Protein AF-A0A7T7LM81-F1 (afdb_monomer_lite)

Secondary structure (DSSP, 8-state):
--------GGG-----------TT----PPPPPTTGGGB-TTT-PBPS-TTSPPTTT-PPPPPPP--

Radius of gyration: 23.1 Å; chains: 1; bounding box: 52×60×41 Å

Sequence (67 aa):
MTHEPRKDPANDTPADFTVDDDPGTADLGGDPVCWLHLLCPDCGAMLTSEEEPCPRCGREHPIPDPS

pLDDT: mean 73.44, std 15.22, range [47.56, 95.25]

Organism: NCBI:txid103816

Foldseek 3Di:
DDDDPPDDPPPPDDDPPPPPPDVPCPDPDDDDDPQCLQADPPPRDGHPDQQAADPPPRHGHDDPDDD

Structure (mmCIF, N/CA/C/O backbone):
data_AF-A0A7T7LM81-F1
#
_entry.id   AF-A0A7T7LM81-F1
#
loop_
_atom_site.group_PDB
_atom_site.id
_atom_site.type_symbol
_atom_site.label_atom_id
_atom_site.label_alt_id
_atom_site.label_comp_id
_atom_site.label_asym_id
_atom_site.label_entity_id
_atom_site.label_seq_id
_atom_site.pdbx_PDB_ins_code
_atom_site.Cartn_x
_atom_site.Cartn_y
_atom_site.Cartn_z
_ato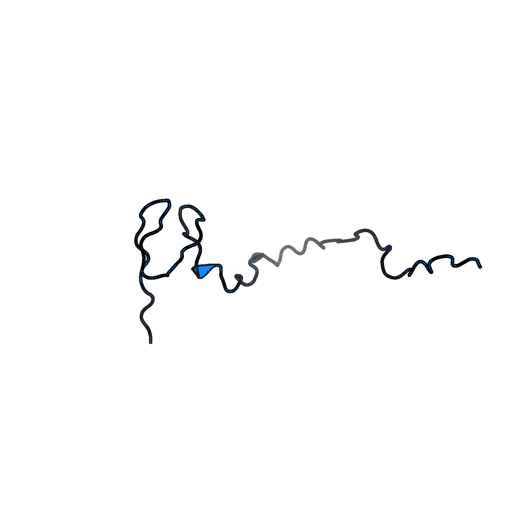m_site.occupancy
_atom_site.B_iso_or_equiv
_atom_site.auth_seq_id
_atom_site.auth_comp_id
_atom_site.auth_asym_id
_atom_site.auth_atom_id
_atom_site.pdbx_PDB_model_num
ATOM 1 N N . MET A 1 1 ? 43.422 40.525 -1.858 1.00 47.56 1 MET A N 1
ATOM 2 C CA . MET A 1 1 ? 42.398 39.537 -1.472 1.00 47.56 1 MET A CA 1
ATOM 3 C C . MET A 1 1 ? 41.321 39.568 -2.534 1.00 47.56 1 MET A C 1
ATOM 5 O O . MET A 1 1 ? 40.447 40.418 -2.465 1.00 47.56 1 MET A O 1
ATOM 9 N N . THR A 1 2 ? 41.414 38.698 -3.532 1.00 51.50 2 THR A N 1
ATOM 10 C CA . THR A 1 2 ? 40.301 38.477 -4.456 1.00 51.50 2 THR A CA 1
ATOM 11 C C . THR A 1 2 ? 40.255 36.982 -4.696 1.00 51.50 2 THR A C 1
ATOM 13 O O . THR A 1 2 ? 41.120 36.431 -5.367 1.00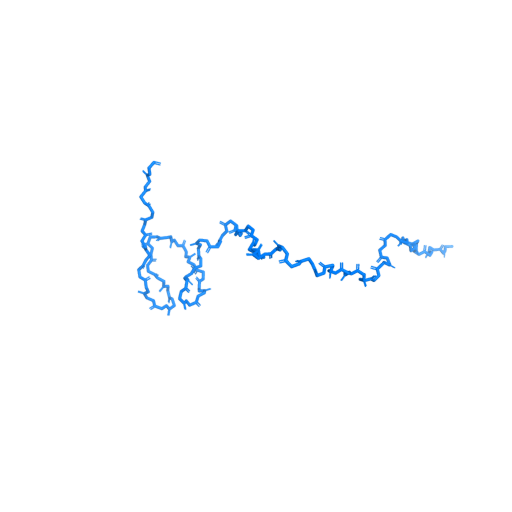 51.50 2 THR A O 1
ATOM 16 N N . HIS A 1 3 ? 39.315 36.323 -4.026 1.00 53.78 3 HIS A N 1
ATOM 17 C CA . HIS A 1 3 ? 38.934 34.957 -4.341 1.00 53.78 3 HIS A CA 1
ATOM 18 C C . HIS A 1 3 ? 37.784 35.049 -5.337 1.00 53.78 3 HIS A C 1
ATOM 20 O O . HIS A 1 3 ? 36.680 35.433 -4.963 1.00 53.78 3 HIS A O 1
ATOM 26 N N . GLU A 1 4 ? 38.049 34.718 -6.595 1.00 61.84 4 GLU A N 1
ATOM 27 C CA . GLU A 1 4 ? 36.990 34.342 -7.525 1.00 61.84 4 GLU A CA 1
ATOM 28 C C . GLU A 1 4 ? 36.720 32.842 -7.328 1.00 61.84 4 GLU A C 1
ATOM 30 O O . GLU A 1 4 ? 37.674 32.053 -7.283 1.00 61.84 4 GLU A O 1
ATOM 35 N N . PRO A 1 5 ? 35.461 32.412 -7.152 1.00 67.44 5 PRO A N 1
ATOM 36 C CA . PRO A 1 5 ? 35.150 30.995 -7.076 1.00 67.44 5 PRO A CA 1
ATOM 37 C C . PRO A 1 5 ? 35.413 30.361 -8.446 1.00 67.44 5 PRO A C 1
ATOM 39 O O . PRO A 1 5 ? 34.835 30.760 -9.457 1.00 67.44 5 PRO A O 1
ATOM 42 N N . ARG A 1 6 ? 36.315 29.375 -8.487 1.00 61.84 6 ARG A N 1
ATOM 43 C CA . ARG A 1 6 ? 36.552 28.549 -9.676 1.00 61.84 6 ARG A CA 1
ATOM 44 C C . ARG A 1 6 ? 35.243 27.851 -10.040 1.00 61.84 6 ARG A C 1
ATOM 46 O O . ARG A 1 6 ? 34.760 27.016 -9.287 1.00 61.84 6 ARG A O 1
ATOM 53 N N . LYS A 1 7 ? 34.671 28.233 -11.179 1.00 61.69 7 LYS A N 1
ATOM 54 C CA . LYS A 1 7 ? 33.523 27.571 -11.790 1.00 61.69 7 LYS A CA 1
ATOM 55 C C . LYS A 1 7 ? 34.007 26.258 -12.404 1.00 61.69 7 LYS A C 1
ATOM 57 O O . LYS A 1 7 ? 34.753 26.284 -13.380 1.00 61.69 7 LYS A O 1
ATOM 62 N N . ASP A 1 8 ? 33.627 25.131 -11.810 1.00 58.16 8 ASP A N 1
ATOM 63 C CA . ASP A 1 8 ? 33.923 23.809 -12.356 1.00 58.16 8 ASP A CA 1
ATOM 64 C C . ASP A 1 8 ? 33.070 23.568 -13.619 1.00 58.16 8 ASP A C 1
ATOM 66 O O . ASP A 1 8 ? 31.841 23.558 -13.534 1.00 58.16 8 ASP A O 1
ATOM 70 N N . PRO A 1 9 ? 33.676 23.356 -14.801 1.00 55.19 9 PRO A N 1
ATOM 71 C CA . PRO A 1 9 ? 32.946 23.148 -16.056 1.00 55.19 9 PRO A CA 1
ATOM 72 C C . PRO A 1 9 ? 32.248 21.780 -16.146 1.00 55.19 9 PRO A C 1
ATOM 74 O O . PRO A 1 9 ? 31.579 21.497 -17.134 1.00 55.19 9 PRO A O 1
ATOM 77 N N . ALA A 1 10 ? 32.388 20.922 -15.132 1.00 57.66 10 ALA A N 1
ATOM 78 C CA . ALA A 1 10 ? 31.826 19.574 -15.136 1.00 57.66 10 ALA A CA 1
ATOM 79 C C . ALA A 1 10 ? 30.310 19.520 -14.862 1.00 57.66 10 ALA A C 1
ATOM 81 O O . ALA A 1 10 ? 29.728 18.449 -14.978 1.00 57.66 10 ALA A O 1
ATOM 82 N N . ASN A 1 11 ? 29.671 20.640 -14.499 1.00 58.09 11 ASN A N 1
ATOM 83 C CA . ASN A 1 11 ? 28.258 20.655 -14.094 1.00 58.09 11 ASN A CA 1
ATOM 84 C C . ASN A 1 11 ? 27.335 21.482 -15.016 1.00 58.09 11 ASN A C 1
ATOM 86 O O . ASN A 1 11 ? 26.187 21.733 -14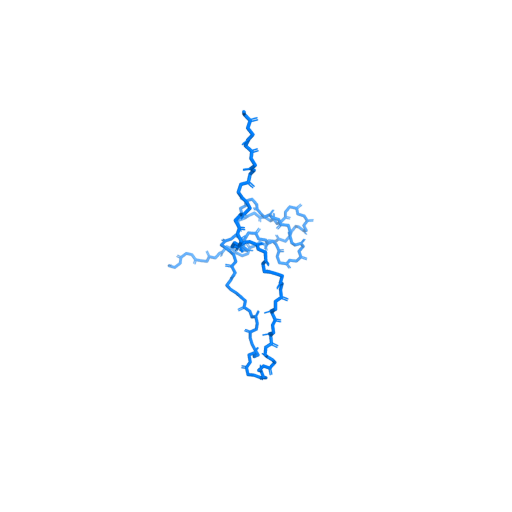.667 1.00 58.09 11 ASN A O 1
ATOM 90 N N . ASP A 1 12 ? 27.826 21.919 -16.180 1.00 58.00 12 ASP A N 1
ATOM 91 C CA . ASP A 1 12 ? 27.105 22.792 -17.127 1.00 58.00 12 ASP A CA 1
ATOM 92 C C . ASP A 1 12 ? 26.710 22.045 -18.426 1.00 58.00 12 ASP A C 1
ATOM 94 O O . ASP A 1 12 ? 26.812 22.589 -19.523 1.00 58.00 12 ASP A O 1
ATOM 98 N N . THR A 1 13 ? 26.272 20.780 -18.344 1.00 58.53 13 THR A N 1
ATOM 99 C CA . THR A 1 13 ? 25.655 20.102 -19.507 1.00 58.53 13 THR A CA 1
ATOM 100 C C . THR A 1 13 ? 24.134 20.021 -19.331 1.00 58.53 13 THR A C 1
ATOM 102 O O . THR A 1 13 ? 23.665 19.211 -18.529 1.00 58.53 13 THR A O 1
ATOM 105 N N . PRO A 1 14 ? 23.346 20.856 -20.039 1.00 58.50 14 PRO A N 1
ATOM 106 C CA . PRO A 1 14 ? 21.900 20.693 -20.125 1.00 58.50 14 PRO A CA 1
ATOM 107 C C . PRO A 1 14 ? 21.540 19.462 -20.970 1.00 58.50 14 PRO A C 1
ATOM 109 O O . PRO A 1 14 ? 22.256 19.102 -21.900 1.00 58.50 14 PRO A O 1
ATOM 112 N N . ALA A 1 15 ? 20.424 18.835 -20.602 1.00 56.88 15 ALA A N 1
ATOM 113 C CA . ALA A 1 15 ? 19.866 17.606 -21.150 1.00 56.88 15 ALA A CA 1
ATOM 114 C C . ALA A 1 15 ? 19.964 17.465 -22.681 1.00 56.88 15 ALA A C 1
ATOM 116 O O . ALA A 1 15 ? 19.304 18.197 -23.415 1.00 56.88 15 ALA A O 1
ATOM 117 N N . ASP A 1 16 ? 20.672 16.430 -23.128 1.00 52.50 16 ASP A N 1
ATOM 118 C CA . ASP A 1 16 ? 20.355 15.720 -24.367 1.00 52.50 16 ASP A CA 1
ATOM 119 C C . ASP A 1 16 ? 20.070 14.261 -23.988 1.00 52.50 16 ASP A C 1
ATOM 121 O O . ASP A 1 16 ? 20.918 13.379 -24.074 1.00 52.50 16 ASP A O 1
ATOM 125 N N . PHE A 1 17 ? 18.880 14.032 -23.427 1.00 57.16 17 PHE A N 1
ATOM 126 C CA . PHE A 1 17 ? 18.307 12.692 -23.354 1.00 57.16 17 PHE A CA 1
ATOM 127 C C . PHE A 1 17 ? 17.589 12.457 -24.678 1.00 57.16 17 PHE A C 1
ATOM 129 O O . PHE A 1 17 ? 16.366 12.566 -24.767 1.00 57.16 17 PHE A O 1
ATOM 136 N N . THR A 1 18 ? 18.352 12.188 -25.730 1.00 54.88 18 THR A N 1
ATOM 137 C CA . THR A 1 18 ? 17.813 11.501 -26.898 1.00 54.88 18 THR A CA 1
ATOM 138 C C . THR A 1 18 ? 17.478 10.081 -26.449 1.00 54.88 18 THR A C 1
ATOM 140 O O . THR A 1 18 ? 18.321 9.195 -26.385 1.00 54.88 18 THR A O 1
ATOM 143 N N . VAL A 1 19 ? 16.230 9.888 -26.014 1.00 59.03 19 VAL A N 1
ATOM 144 C CA . VAL A 1 19 ? 15.643 8.552 -25.921 1.00 59.03 19 VAL A CA 1
ATOM 145 C C . VAL A 1 19 ? 15.457 8.111 -27.365 1.00 59.03 19 VAL A C 1
ATOM 147 O O . VAL A 1 19 ? 14.497 8.518 -28.018 1.00 59.03 19 VAL A O 1
ATOM 150 N N . ASP A 1 20 ? 16.429 7.370 -27.893 1.00 56.62 20 ASP A N 1
ATOM 151 C CA . ASP A 1 20 ? 16.234 6.595 -29.109 1.00 56.62 20 ASP A CA 1
ATOM 152 C C . ASP A 1 20 ? 14.997 5.710 -28.893 1.00 56.62 20 ASP A C 1
ATOM 154 O O . ASP A 1 20 ? 14.975 4.843 -28.017 1.00 56.62 20 ASP A O 1
ATOM 158 N N . ASP A 1 21 ? 13.938 6.003 -29.646 1.00 59.81 21 ASP A N 1
ATOM 159 C CA . ASP A 1 21 ? 12.688 5.247 -29.703 1.00 59.81 21 ASP A CA 1
ATOM 160 C C . ASP A 1 21 ? 12.987 3.874 -30.333 1.00 59.81 21 ASP A C 1
ATOM 162 O O . ASP A 1 21 ? 12.797 3.656 -31.528 1.00 59.81 21 ASP A O 1
ATOM 166 N N . ASP A 1 22 ? 13.569 2.964 -29.545 1.00 63.81 22 ASP A N 1
ATOM 167 C CA . ASP A 1 22 ? 13.692 1.549 -29.883 1.00 63.81 22 ASP A CA 1
ATOM 168 C C . ASP A 1 22 ? 12.356 0.857 -29.560 1.00 63.81 22 ASP A C 1
ATOM 170 O O . ASP A 1 22 ? 11.994 0.726 -28.383 1.00 63.81 22 ASP A O 1
ATOM 174 N N . PRO A 1 23 ? 11.604 0.372 -30.565 1.00 59.84 23 PRO A N 1
ATOM 175 C CA . PRO A 1 23 ? 10.307 -0.265 -30.345 1.00 59.84 23 PRO A CA 1
ATOM 176 C C . PRO A 1 23 ? 10.401 -1.662 -29.686 1.00 59.84 23 PRO A C 1
ATOM 178 O O . PRO A 1 23 ? 9.417 -2.402 -29.688 1.00 59.84 23 PRO A O 1
ATOM 181 N N . GLY A 1 24 ? 11.559 -2.053 -29.136 1.00 57.91 24 GLY A N 1
ATOM 182 C CA . GLY A 1 24 ? 11.822 -3.345 -28.501 1.00 57.91 24 GLY A CA 1
ATOM 183 C C . GLY A 1 24 ? 11.798 -3.358 -26.968 1.00 57.91 24 GLY A C 1
ATOM 184 O O . GLY A 1 24 ? 11.923 -4.433 -26.384 1.00 57.91 24 GLY A O 1
ATOM 185 N N . THR A 1 25 ? 11.595 -2.224 -26.290 1.00 60.50 25 THR A N 1
ATOM 186 C CA . THR A 1 25 ? 11.568 -2.164 -24.811 1.00 60.50 25 THR A CA 1
ATOM 187 C C . THR A 1 25 ? 10.145 -2.074 -24.254 1.00 60.50 25 THR A C 1
ATOM 189 O O . THR A 1 25 ? 9.772 -1.153 -23.534 1.00 60.50 25 THR A O 1
ATOM 192 N N . ALA A 1 26 ? 9.318 -3.076 -24.556 1.00 64.00 26 ALA A N 1
ATOM 193 C CA . ALA A 1 26 ? 7.982 -3.225 -23.966 1.00 64.00 26 ALA A CA 1
ATOM 194 C C . ALA A 1 26 ? 8.016 -3.763 -22.516 1.00 64.00 26 ALA A C 1
ATOM 196 O O . ALA A 1 26 ? 7.211 -4.616 -22.149 1.00 64.00 26 ALA A O 1
ATOM 197 N N . ASP A 1 27 ? 8.946 -3.262 -21.703 1.00 67.75 27 ASP A N 1
ATOM 198 C CA . ASP A 1 27 ? 8.948 -3.403 -20.247 1.00 67.75 27 ASP A CA 1
ATOM 199 C C . ASP A 1 27 ? 9.741 -2.242 -19.631 1.00 67.75 27 ASP A C 1
ATOM 201 O O . ASP A 1 27 ? 10.927 -2.346 -19.332 1.00 67.75 27 ASP A O 1
ATOM 205 N N . LEU A 1 28 ? 9.089 -1.086 -19.487 1.00 70.19 28 LEU A N 1
ATOM 206 C CA . LEU A 1 28 ? 9.658 0.074 -18.788 1.00 70.19 28 LEU A CA 1
ATOM 207 C C . LEU A 1 28 ? 9.502 -0.054 -17.256 1.00 70.19 28 LEU A C 1
ATOM 209 O O . LEU A 1 28 ? 9.467 0.953 -16.546 1.00 70.19 28 LEU A O 1
ATOM 213 N N . GLY A 1 29 ? 9.336 -1.277 -16.739 1.00 72.81 29 GLY A N 1
ATOM 214 C CA . GLY A 1 29 ? 9.256 -1.564 -15.312 1.00 72.81 29 GLY A CA 1
ATOM 215 C C . GLY A 1 29 ? 10.638 -1.531 -14.659 1.00 72.81 29 GLY A C 1
ATOM 216 O O . GLY A 1 29 ? 11.510 -2.328 -14.988 1.00 72.81 29 GLY A O 1
ATOM 217 N N . GLY A 1 30 ? 10.849 -0.593 -13.732 1.00 79.94 30 GLY A N 1
AT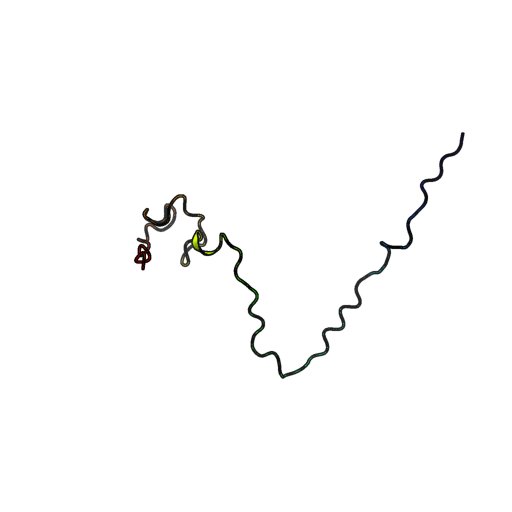OM 218 C CA . GLY A 1 30 ? 12.053 -0.537 -12.897 1.00 79.94 30 GLY A CA 1
ATOM 219 C C . GLY A 1 30 ? 11.991 -1.483 -11.692 1.00 79.94 30 GLY A C 1
ATOM 220 O O . GLY A 1 30 ? 10.933 -2.018 -11.362 1.00 79.94 30 GLY A O 1
ATOM 221 N N . ASP A 1 31 ? 13.124 -1.647 -11.003 1.00 81.31 31 ASP A N 1
ATOM 222 C CA . ASP A 1 31 ? 13.177 -2.399 -9.744 1.00 81.31 31 ASP A CA 1
ATOM 223 C C . ASP A 1 31 ? 12.339 -1.691 -8.662 1.00 81.31 31 ASP A C 1
ATOM 225 O O . ASP A 1 31 ? 12.466 -0.468 -8.487 1.00 81.31 31 ASP A O 1
ATOM 229 N N . PRO A 1 32 ? 11.456 -2.411 -7.947 1.00 83.25 32 PRO A N 1
ATOM 230 C CA . PRO A 1 32 ? 10.700 -1.810 -6.870 1.00 83.25 32 PRO A CA 1
ATOM 231 C C . PRO A 1 32 ? 11.643 -1.410 -5.740 1.00 83.25 32 PRO A C 1
ATOM 233 O O . PRO A 1 32 ? 12.460 -2.180 -5.249 1.00 83.25 32 PRO A O 1
ATOM 236 N N . VAL A 1 33 ? 11.460 -0.191 -5.256 1.00 86.31 33 VAL A N 1
ATOM 237 C CA . VAL A 1 33 ? 12.113 0.280 -4.037 1.00 86.31 33 VAL A CA 1
ATOM 238 C C . VAL A 1 33 ? 11.838 -0.660 -2.860 1.00 86.31 33 VAL A C 1
ATOM 240 O O . 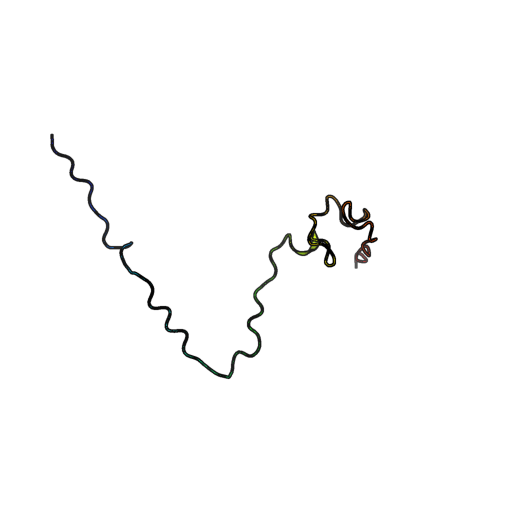VAL A 1 33 ? 10.722 -1.155 -2.689 1.00 86.31 33 VAL A O 1
ATOM 243 N N . CYS A 1 34 ? 12.839 -0.848 -1.996 1.00 86.56 34 CYS A N 1
ATOM 244 C CA . CYS A 1 34 ? 12.798 -1.833 -0.909 1.00 86.56 34 CYS A CA 1
ATOM 245 C C . CYS A 1 34 ? 11.656 -1.636 0.101 1.00 86.56 34 CYS A C 1
ATOM 247 O O . CYS A 1 34 ? 11.412 -2.522 0.899 1.00 86.56 34 CYS A O 1
ATOM 249 N N . TRP A 1 35 ? 10.988 -0.482 0.107 1.00 89.25 35 TRP A N 1
ATOM 250 C CA . TRP A 1 35 ? 9.872 -0.138 0.997 1.00 89.25 35 TRP A CA 1
ATOM 251 C C . TRP A 1 35 ? 8.512 -0.132 0.284 1.00 89.25 35 TRP A C 1
ATOM 253 O O . TRP A 1 35 ? 7.502 0.188 0.906 1.00 89.25 35 TRP A O 1
ATOM 263 N N . LEU A 1 36 ? 8.450 -0.482 -1.008 1.00 90.50 36 LEU A N 1
ATOM 264 C CA . LEU A 1 36 ? 7.197 -0.505 -1.771 1.00 90.50 36 LEU A CA 1
ATOM 265 C C . LEU A 1 36 ? 6.182 -1.495 -1.186 1.00 90.50 36 LEU A C 1
ATOM 267 O O . LEU A 1 36 ? 4.985 -1.223 -1.211 1.00 90.50 36 LEU A O 1
ATOM 271 N N . HIS A 1 37 ? 6.657 -2.605 -0.617 1.00 87.88 37 HIS A N 1
ATOM 272 C CA . HIS A 1 37 ? 5.810 -3.613 0.029 1.00 87.88 37 HIS A CA 1
ATOM 273 C C . HIS A 1 37 ? 5.054 -3.073 1.260 1.00 87.88 37 HIS A C 1
ATOM 275 O O . HIS A 1 37 ? 4.026 -3.625 1.641 1.00 87.88 37 HIS A O 1
ATOM 281 N N . LEU A 1 38 ? 5.505 -1.952 1.836 1.00 90.50 38 LEU A N 1
ATOM 282 C CA . LEU A 1 38 ? 4.835 -1.275 2.947 1.00 90.50 38 LEU A CA 1
ATOM 283 C C . LEU A 1 38 ? 3.765 -0.277 2.485 1.00 90.50 38 LEU A C 1
ATOM 285 O O . LEU A 1 38 ? 3.189 0.416 3.321 1.00 90.50 38 LEU A O 1
ATOM 289 N N . LEU A 1 39 ? 3.492 -0.153 1.183 1.00 91.75 39 LEU A N 1
ATOM 290 C CA . LEU A 1 39 ? 2.406 0.689 0.686 1.00 91.75 39 LEU A CA 1
ATOM 291 C C . LEU A 1 39 ? 1.130 -0.122 0.485 1.00 91.75 39 LEU A C 1
ATOM 293 O O . LEU A 1 39 ? 1.119 -1.173 -0.153 1.00 91.75 39 LEU A O 1
ATOM 297 N N . CYS A 1 40 ? 0.012 0.416 0.970 1.00 91.88 40 CYS A N 1
ATOM 298 C CA . CYS A 1 40 ? -1.296 -0.149 0.676 1.00 91.88 40 CYS A CA 1
ATOM 299 C C . CYS A 1 40 ? -1.602 -0.032 -0.829 1.00 91.88 40 CYS A C 1
ATOM 301 O O . CYS A 1 40 ? -1.677 1.097 -1.329 1.00 91.88 40 CYS A O 1
ATOM 303 N N . PRO A 1 41 ? -1.851 -1.146 -1.545 1.00 89.44 41 PRO A N 1
ATOM 304 C CA . PRO A 1 41 ? -2.051 -1.120 -2.995 1.00 89.44 41 PRO A CA 1
ATOM 305 C C . PRO A 1 41 ? -3.336 -0.391 -3.414 1.00 89.44 41 PRO A C 1
ATOM 307 O O . PRO A 1 41 ? -3.446 0.062 -4.548 1.00 89.44 41 PRO A O 1
ATOM 310 N N . ASP A 1 42 ? -4.301 -0.239 -2.506 1.00 91.62 42 ASP A N 1
ATOM 311 C CA . ASP A 1 42 ? -5.587 0.394 -2.812 1.00 91.62 42 ASP A CA 1
ATOM 312 C C . ASP A 1 42 ? -5.602 1.898 -2.594 1.00 91.62 42 ASP A C 1
ATOM 314 O O . ASP A 1 42 ? -6.319 2.621 -3.281 1.00 91.62 42 ASP A O 1
ATOM 318 N N . CYS A 1 43 ? -4.868 2.383 -1.592 1.00 95.12 43 CYS A N 1
ATOM 319 C CA . CYS A 1 43 ? -4.963 3.781 -1.174 1.00 95.12 43 CYS A CA 1
ATOM 320 C C . CYS A 1 43 ? -3.620 4.508 -1.050 1.00 95.12 43 CYS A C 1
ATOM 322 O O . CYS A 1 43 ? -3.617 5.704 -0.739 1.00 95.12 43 CYS A O 1
ATOM 324 N N . GLY A 1 44 ? -2.505 3.801 -1.259 1.00 92.88 44 GLY A N 1
ATOM 325 C CA . GLY A 1 44 ? -1.141 4.330 -1.228 1.00 92.88 44 GLY A CA 1
ATOM 326 C C . GLY A 1 44 ? -0.634 4.748 0.154 1.00 92.88 44 GLY A C 1
ATOM 327 O O . GLY A 1 44 ? 0.392 5.414 0.242 1.00 92.88 44 GLY A O 1
ATOM 328 N N . ALA A 1 45 ? -1.352 4.424 1.234 1.00 94.12 45 ALA A N 1
ATOM 329 C CA . ALA A 1 45 ? -0.914 4.750 2.590 1.00 94.12 45 ALA A CA 1
ATOM 330 C C . ALA A 1 45 ? 0.274 3.877 3.016 1.00 94.12 45 ALA A C 1
ATOM 332 O O . ALA A 1 45 ? 0.293 2.682 2.725 1.00 94.12 45 ALA A O 1
ATOM 333 N N . MET A 1 46 ? 1.217 4.476 3.745 1.00 92.44 46 MET A N 1
ATOM 334 C CA . MET A 1 46 ? 2.328 3.761 4.369 1.00 92.44 46 MET A CA 1
ATOM 335 C C . MET A 1 46 ? 1.827 2.951 5.567 1.00 92.44 46 MET A C 1
ATOM 337 O O . MET A 1 46 ? 1.142 3.490 6.441 1.00 92.44 46 MET A O 1
ATOM 341 N N . LEU A 1 47 ? 2.177 1.672 5.606 1.00 89.81 47 LEU A N 1
ATOM 342 C CA . LEU A 1 47 ? 1.878 0.762 6.702 1.00 89.81 47 LEU A CA 1
ATOM 343 C C . LEU A 1 47 ? 2.957 0.859 7.781 1.00 89.81 47 LEU A C 1
ATOM 345 O O . LEU A 1 47 ? 4.134 1.076 7.494 1.00 89.81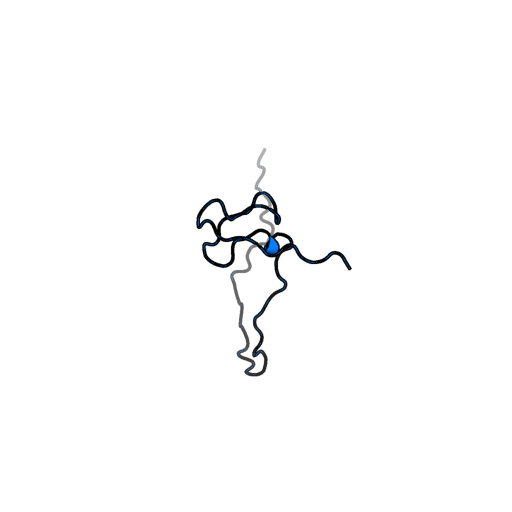 47 LEU A O 1
ATOM 349 N N . THR A 1 48 ? 2.548 0.681 9.034 1.00 86.62 48 THR A N 1
ATOM 350 C CA . THR A 1 48 ? 3.467 0.586 10.178 1.00 86.62 48 THR A CA 1
ATOM 351 C C . THR A 1 48 ? 3.939 -0.846 10.428 1.00 86.62 48 THR A C 1
ATOM 353 O O . THR A 1 48 ? 5.004 -1.035 11.005 1.00 86.62 48 THR A O 1
ATOM 356 N N . SER A 1 49 ? 3.143 -1.834 10.012 1.00 83.81 49 SER A N 1
ATOM 357 C CA . SER A 1 49 ? 3.436 -3.269 10.048 1.00 83.81 49 SER A CA 1
ATOM 358 C C . SER A 1 49 ? 2.672 -3.961 8.916 1.00 83.81 49 SER A C 1
ATOM 360 O O . SER A 1 49 ? 1.599 -3.495 8.532 1.00 83.81 49 SER A O 1
ATOM 362 N N . GLU A 1 50 ? 3.211 -5.063 8.398 1.00 79.50 50 GLU A N 1
ATOM 363 C CA . GLU A 1 50 ? 2.572 -5.899 7.368 1.00 79.50 50 GLU A CA 1
ATOM 364 C C . GLU A 1 50 ? 1.419 -6.749 7.930 1.00 79.50 50 GLU A C 1
ATOM 366 O O . GLU A 1 50 ? 0.593 -7.252 7.176 1.00 79.50 50 GLU A O 1
ATOM 371 N N . GLU A 1 51 ? 1.353 -6.883 9.256 1.00 81.94 51 GLU A N 1
ATOM 372 C CA . GLU A 1 51 ? 0.372 -7.705 9.975 1.00 81.94 51 GLU A CA 1
ATOM 373 C C . GLU A 1 51 ? -0.896 -6.925 10.365 1.00 81.94 51 GLU A C 1
ATOM 375 O O . GLU A 1 51 ? -1.896 -7.515 10.769 1.00 81.94 51 GLU A O 1
ATOM 380 N N . GLU A 1 52 ? -0.866 -5.596 10.250 1.00 85.75 52 GLU A N 1
ATOM 381 C CA . GLU A 1 52 ? -1.953 -4.717 10.683 1.00 85.75 52 GLU A CA 1
ATOM 382 C C . GLU A 1 52 ? -2.823 -4.266 9.496 1.00 85.75 52 GLU A C 1
ATOM 384 O O . GLU A 1 52 ? -2.322 -4.066 8.383 1.00 85.75 52 GLU A O 1
ATOM 389 N N . PRO A 1 53 ? -4.135 -4.046 9.704 1.00 90.00 53 PRO A N 1
ATOM 390 C CA . PRO A 1 53 ? -4.996 -3.505 8.664 1.00 90.00 53 PRO A CA 1
ATOM 391 C C . PRO A 1 53 ? -4.584 -2.075 8.294 1.00 90.00 53 PRO A C 1
ATOM 393 O O . PRO A 1 53 ? -4.131 -1.287 9.127 1.00 90.00 53 PRO A O 1
ATOM 396 N N . CYS A 1 54 ? -4.799 -1.701 7.031 1.00 93.25 54 CYS A N 1
ATOM 397 C CA . CYS A 1 54 ? -4.439 -0.377 6.545 1.00 93.25 54 CYS A CA 1
ATOM 398 C C . CYS A 1 54 ? -5.161 0.720 7.355 1.00 93.25 54 CYS A C 1
ATOM 400 O O . CYS A 1 54 ? -6.396 0.771 7.343 1.00 93.25 54 CYS A O 1
ATOM 402 N N . PRO A 1 55 ? -4.437 1.685 7.956 1.00 92.06 55 PRO A N 1
ATOM 403 C CA . PRO A 1 55 ? -5.039 2.710 8.812 1.00 92.06 55 PRO A CA 1
ATOM 404 C C . PRO A 1 55 ? -5.903 3.718 8.042 1.00 92.06 55 PRO A C 1
ATOM 406 O O . PRO A 1 55 ? -6.615 4.516 8.648 1.00 92.06 55 PRO A O 1
ATOM 409 N N . ARG A 1 56 ? -5.829 3.722 6.702 1.00 94.00 56 ARG A N 1
ATOM 410 C CA . ARG A 1 56 ? -6.555 4.671 5.851 1.00 94.00 56 ARG A CA 1
ATOM 411 C C . ARG A 1 56 ? -7.819 4.083 5.227 1.00 94.00 56 ARG A C 1
ATOM 413 O O . ARG A 1 56 ? -8.826 4.780 5.160 1.00 94.00 56 ARG A O 1
ATOM 420 N N . CYS A 1 57 ? -7.770 2.846 4.734 1.00 95.25 57 CYS A N 1
ATOM 421 C CA . CYS A 1 57 ? -8.907 2.212 4.053 1.00 95.25 57 CYS A CA 1
ATOM 422 C C . CYS A 1 57 ? -9.464 0.973 4.773 1.00 95.25 57 CYS A C 1
ATOM 424 O O . CYS A 1 57 ? -10.520 0.490 4.378 1.00 95.25 57 CYS A O 1
ATOM 426 N N . GLY A 1 58 ? -8.787 0.469 5.811 1.00 91.81 58 GLY A N 1
ATOM 427 C CA . GLY A 1 58 ? -9.232 -0.673 6.615 1.00 91.81 58 GLY A CA 1
ATOM 428 C C . GLY A 1 58 ? -9.013 -2.049 5.982 1.00 91.81 58 GLY A C 1
ATOM 429 O O . GLY A 1 58 ? -9.512 -3.034 6.513 1.00 91.81 58 GLY A O 1
ATOM 430 N N . ARG A 1 59 ? -8.301 -2.143 4.852 1.00 89.12 59 ARG A N 1
ATOM 431 C CA . ARG A 1 59 ? -7.996 -3.427 4.203 1.00 89.12 59 ARG A CA 1
ATOM 432 C C . ARG A 1 59 ? -7.025 -4.266 5.040 1.00 89.12 59 ARG A C 1
ATOM 434 O O . ARG A 1 59 ? -6.019 -3.743 5.507 1.00 89.12 59 ARG A O 1
ATOM 441 N N . GLU A 1 60 ? -7.293 -5.564 5.139 1.00 86.69 60 GLU A N 1
ATOM 442 C CA . GLU A 1 60 ? -6.379 -6.568 5.696 1.00 86.69 60 GLU A CA 1
ATOM 443 C C . GLU A 1 60 ? -5.263 -6.909 4.693 1.00 86.69 60 GLU A C 1
ATOM 445 O O . GLU A 1 60 ? -5.516 -7.034 3.491 1.00 86.69 60 GLU A O 1
ATOM 450 N N . HIS A 1 61 ? -4.030 -7.058 5.177 1.00 76.25 61 HIS A N 1
ATOM 451 C CA . HIS A 1 61 ? -2.877 -7.441 4.364 1.00 76.25 61 HIS A CA 1
ATOM 452 C C . HIS A 1 61 ? -2.587 -8.938 4.553 1.00 76.25 61 HIS A C 1
ATOM 454 O O . HIS A 1 61 ? -2.559 -9.406 5.692 1.00 76.25 61 HIS A O 1
ATOM 460 N N . PRO A 1 62 ? -2.413 -9.726 3.474 1.00 67.62 62 PRO A N 1
ATOM 461 C CA . PRO A 1 62 ? -2.033 -11.123 3.619 1.00 67.62 62 PRO A CA 1
ATOM 462 C C . PRO A 1 62 ? -0.599 -11.195 4.151 1.00 67.62 62 PRO A C 1
ATOM 464 O O . PRO A 1 62 ? 0.319 -10.672 3.521 1.00 67.62 62 PRO A O 1
ATOM 467 N N . ILE A 1 63 ? -0.414 -11.847 5.300 1.00 62.16 63 ILE A N 1
ATOM 468 C CA . ILE A 1 63 ? 0.913 -12.126 5.856 1.00 62.16 63 ILE A CA 1
ATOM 469 C C . ILE A 1 63 ? 1.622 -13.071 4.872 1.00 62.16 63 ILE A C 1
ATOM 471 O O . ILE A 1 63 ? 1.079 -14.145 4.591 1.00 62.16 63 ILE A O 1
ATOM 475 N N . PRO A 1 64 ? 2.784 -12.703 4.302 1.00 62.50 64 PRO A N 1
ATOM 476 C CA . PRO A 1 64 ? 3.530 -13.629 3.464 1.00 62.50 64 PRO A CA 1
ATOM 477 C C . PRO A 1 64 ? 3.994 -14.820 4.315 1.00 62.50 64 PRO A C 1
ATOM 479 O O . PRO A 1 64 ? 4.546 -14.643 5.400 1.00 62.50 64 PRO A O 1
ATOM 482 N N . ASP A 1 65 ? 3.739 -16.038 3.834 1.00 55.62 65 ASP A N 1
ATOM 483 C CA . ASP A 1 65 ? 4.127 -17.274 4.522 1.00 55.62 65 ASP A CA 1
ATOM 484 C C . ASP A 1 65 ? 5.667 -17.370 4.582 1.00 55.62 65 ASP A C 1
ATOM 486 O O . ASP A 1 65 ? 6.316 -17.282 3.531 1.00 55.62 65 ASP A O 1
ATOM 490 N N . PRO A 1 66 ? 6.287 -17.506 5.770 1.00 61.81 66 PRO A N 1
ATOM 491 C CA . PRO A 1 66 ? 7.738 -17.586 5.885 1.00 61.81 66 PRO A CA 1
ATOM 492 C C . PRO A 1 66 ? 8.218 -18.996 5.496 1.00 61.81 66 PRO A C 1
ATOM 494 O O . PRO A 1 66 ? 8.297 -19.883 6.345 1.00 61.81 66 PRO A O 1
ATOM 497 N N . SER A 1 67 ? 8.525 -19.212 4.211 1.00 56.53 67 SER A N 1
ATOM 498 C CA . SER A 1 67 ? 9.185 -20.437 3.710 1.00 56.53 67 SER A CA 1
ATOM 499 C C . SER A 1 67 ? 10.704 -20.408 3.860 1.00 56.53 67 SER A C 1
ATOM 501 O O . SER A 1 67 ? 11.312 -19.365 3.529 1.00 56.53 67 SER A O 1
#